Protein AF-A0A536ETN9-F1 (afdb_monomer_lite)

Radius of gyration: 17.18 Å; chains: 1; bounding box: 32×39×36 Å

Sequence (98 aa):
MADVDPGSTPGLKGGDKKALRETKKHRDELFELHERLYAERKRSLLVVLQAMDTGGKDGTVTHVVRNFNPQGVLITPFKAPTPEERRHGFLWRIRRRL

Foldseek 3Di:
DVVDDPPDDPPDPDDDVVVVVVVVVVLVVVAVVLVVVQVVPPDDDDDDDDDDVVRCRVVVCVVNCVSYDVVSDDDDDDDDDDPVCVVDDVCPVVVVRD

Secondary structure (DSSP, 8-state):
-TTS-TT--TT--SHHHHHHHHHHHHHHHHHHHHHHHHHH-S----------TTSSHHHHHHHHHTTS-GGG-------SPPTTGGGS-TTHHHHTT-

pLDDT: mean 88.1, std 5.4, range [61.31, 95.88]

Structure (mmCIF, N/CA/C/O backbone):
data_AF-A0A536ETN9-F1
#
_entry.id   AF-A0A536ETN9-F1
#
loop_
_atom_site.group_PDB
_atom_site.id
_atom_site.type_symbol
_atom_site.label_atom_id
_atom_site.label_alt_id
_atom_site.label_comp_id
_atom_site.label_asym_id
_atom_site.label_entity_id
_atom_site.label_seq_id
_atom_site.pdbx_PDB_ins_code
_atom_site.Cartn_x
_atom_site.Cartn_y
_atom_site.Cartn_z
_atom_site.occupancy
_atom_site.B_iso_or_equiv
_atom_site.auth_seq_id
_atom_site.auth_comp_id
_atom_site.auth_asym_id
_atom_site.auth_atom_id
_atom_site.pdbx_PDB_model_num
ATOM 1 N N . MET A 1 1 ? -8.857 10.650 -17.725 1.00 61.31 1 MET A N 1
ATOM 2 C CA . MET A 1 1 ? -8.104 11.209 -16.576 1.00 61.31 1 MET A CA 1
ATOM 3 C C . MET A 1 1 ? -8.378 12.695 -16.353 1.00 61.31 1 MET A C 1
ATOM 5 O O . MET A 1 1 ? -8.118 13.142 -15.251 1.00 61.31 1 MET A O 1
ATOM 9 N N . ALA A 1 2 ? -8.923 13.444 -17.325 1.00 74.12 2 ALA A N 1
ATOM 10 C CA . ALA A 1 2 ? -9.251 14.864 -17.144 1.00 74.12 2 ALA A CA 1
ATOM 11 C C . ALA A 1 2 ? -10.368 15.130 -16.110 1.00 74.12 2 ALA A C 1
ATOM 13 O O . ALA A 1 2 ? -10.464 16.235 -15.596 1.00 74.12 2 ALA A O 1
ATOM 14 N N . ASP A 1 3 ? -11.173 14.117 -15.777 1.00 87.38 3 ASP A N 1
ATOM 15 C CA . ASP A 1 3 ? -12.325 14.255 -14.872 1.00 87.38 3 ASP A CA 1
ATOM 16 C C . ASP A 1 3 ? -11.958 14.222 -13.378 1.00 87.38 3 ASP A C 1
ATOM 18 O O . ASP A 1 3 ? -12.827 14.382 -12.524 1.00 87.38 3 ASP A O 1
ATOM 22 N N . VAL A 1 4 ? -10.687 13.977 -13.043 1.00 85.88 4 VAL A N 1
ATOM 23 C CA . VAL A 1 4 ? -10.214 13.893 -11.656 1.00 85.88 4 VAL A CA 1
ATOM 24 C C . VAL A 1 4 ? -9.204 15.003 -11.412 1.00 85.88 4 VAL A C 1
ATOM 26 O O . VAL A 1 4 ? -8.097 14.964 -11.943 1.00 85.88 4 VAL A O 1
ATOM 29 N N . ASP A 1 5 ? -9.588 15.971 -10.585 1.00 89.50 5 ASP A N 1
ATOM 30 C CA . ASP A 1 5 ? -8.708 17.045 -10.128 1.00 89.50 5 ASP A CA 1
ATOM 31 C C . ASP A 1 5 ? -7.738 16.528 -9.041 1.00 89.50 5 ASP A C 1
ATOM 33 O O . ASP A 1 5 ? -8.200 16.142 -7.959 1.00 89.50 5 ASP A O 1
ATOM 37 N N . PRO A 1 6 ? -6.408 16.540 -9.266 1.00 86.62 6 PRO A N 1
ATOM 38 C CA . PRO A 1 6 ? -5.419 16.134 -8.265 1.00 86.62 6 PRO A CA 1
ATOM 39 C C . PRO A 1 6 ? -5.389 17.013 -7.006 1.00 86.62 6 PRO A C 1
ATOM 41 O O . PRO A 1 6 ? -4.890 16.563 -5.975 1.00 86.62 6 PRO A O 1
ATOM 44 N N . GLY A 1 7 ? -5.886 18.254 -7.078 1.00 86.94 7 GLY A N 1
ATOM 45 C CA . GLY A 1 7 ? -5.994 19.162 -5.932 1.00 86.94 7 GLY A CA 1
ATOM 46 C C . GLY A 1 7 ? -7.241 18.931 -5.074 1.00 86.94 7 GLY A C 1
ATOM 47 O O . GLY A 1 7 ? -7.362 19.494 -3.983 1.00 86.94 7 GLY A O 1
ATOM 48 N N . SER A 1 8 ? -8.173 18.102 -5.545 1.00 88.94 8 SER A N 1
ATOM 49 C CA . SER A 1 8 ? -9.416 17.829 -4.833 1.00 88.94 8 SER A CA 1
ATOM 50 C C . SER A 1 8 ? -9.201 16.918 -3.618 1.00 88.94 8 SER A C 1
ATOM 52 O O . SER A 1 8 ? -8.30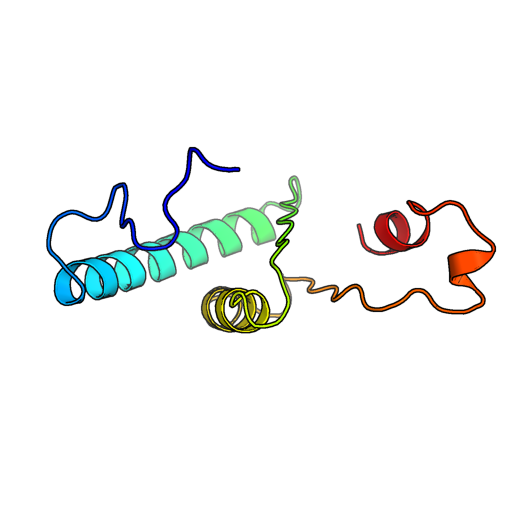6 16.076 -3.572 1.00 88.94 8 SER A O 1
ATOM 54 N N . THR A 1 9 ? -10.064 17.066 -2.610 1.00 87.44 9 THR A N 1
ATOM 55 C CA . THR A 1 9 ? -10.065 16.243 -1.385 1.00 87.44 9 THR A CA 1
ATOM 56 C C . THR A 1 9 ? -11.412 15.527 -1.190 1.00 87.44 9 THR A C 1
ATOM 58 O O . THR A 1 9 ? -12.085 15.695 -0.167 1.00 87.44 9 THR A O 1
ATOM 61 N N . PRO A 1 10 ? -11.871 14.736 -2.179 1.00 85.69 10 PRO A N 1
ATOM 62 C CA . PRO A 1 10 ? -13.186 14.108 -2.140 1.00 85.69 10 PRO A CA 1
ATOM 63 C C . PRO A 1 10 ? -13.327 13.193 -0.917 1.00 85.69 10 PRO A C 1
ATOM 65 O O . PRO A 1 10 ? -12.424 12.441 -0.563 1.00 85.69 10 PRO A O 1
ATOM 68 N N . GLY A 1 11 ? -14.473 13.278 -0.238 1.00 84.69 11 GLY A N 1
ATOM 69 C CA . GLY A 1 11 ? -14.757 12.504 0.978 1.00 84.69 11 GLY A CA 1
ATOM 70 C C . GLY A 1 11 ? -14.125 13.050 2.267 1.00 84.69 11 GLY A C 1
ATOM 71 O O . GLY A 1 11 ? -14.579 12.695 3.357 1.00 84.69 11 GLY A O 1
ATOM 72 N N . LEU A 1 12 ? -13.160 13.973 2.191 1.00 82.31 12 LEU A N 1
ATOM 73 C CA . LEU A 1 12 ? -12.537 14.586 3.367 1.00 82.31 12 LEU A CA 1
ATOM 74 C C . LEU A 1 12 ? -13.286 15.857 3.789 1.00 82.31 12 LEU A C 1
ATOM 76 O O . LEU A 1 12 ? -13.027 16.961 3.321 1.00 82.31 12 LEU A O 1
ATOM 80 N N . LYS A 1 13 ? -14.219 15.720 4.736 1.00 78.69 13 LYS A N 1
ATOM 81 C CA . LYS A 1 13 ? -14.913 16.870 5.348 1.00 78.69 13 LYS A CA 1
ATOM 82 C C . LYS A 1 13 ? -14.180 17.335 6.607 1.00 78.69 13 LYS A C 1
ATOM 84 O O . LYS A 1 13 ? -14.183 16.596 7.593 1.00 78.69 13 LYS A O 1
ATOM 89 N N . GLY A 1 14 ? -13.672 18.571 6.632 1.00 77.94 14 GLY A N 1
ATOM 90 C CA . GLY A 1 14 ? -13.185 19.239 7.855 1.00 77.94 14 GLY A CA 1
ATOM 91 C C . GLY A 1 14 ? -11.672 19.470 7.963 1.00 77.94 14 GLY A C 1
ATOM 92 O O . GLY A 1 14 ? -11.174 19.613 9.080 1.00 77.94 14 GLY A O 1
ATOM 93 N N . GLY A 1 15 ? -10.967 19.513 6.829 1.00 85.38 15 GLY A N 1
ATOM 94 C CA . GLY A 1 15 ? -9.562 19.924 6.738 1.00 85.38 15 GLY A CA 1
ATOM 95 C C . GLY A 1 15 ? -8.554 18.969 7.387 1.00 85.38 15 GLY A C 1
ATOM 96 O O . GLY A 1 15 ? -8.904 17.931 7.960 1.00 85.38 15 GLY A O 1
ATOM 97 N N . ASP A 1 16 ? -7.280 19.350 7.318 1.00 85.44 16 ASP A N 1
ATOM 98 C CA . ASP A 1 16 ? -6.133 18.486 7.631 1.00 85.44 16 ASP A CA 1
ATOM 99 C C . ASP A 1 16 ? -6.161 17.920 9.052 1.00 85.44 16 ASP A C 1
ATOM 101 O O . ASP A 1 16 ? -5.922 16.732 9.265 1.00 85.44 16 ASP A O 1
ATOM 105 N N . LYS A 1 17 ? -6.525 18.741 10.047 1.00 86.56 17 LYS A N 1
ATOM 106 C CA . LYS A 1 17 ? -6.592 18.302 11.453 1.00 86.56 17 LYS A CA 1
ATOM 107 C C . LYS A 1 17 ? -7.561 17.135 11.644 1.00 86.56 17 LYS A C 1
ATOM 109 O O . LYS A 1 17 ? -7.263 16.198 12.387 1.00 86.56 17 LYS A O 1
ATOM 114 N N . LYS A 1 18 ? -8.723 17.178 10.985 1.00 87.88 18 LYS A N 1
ATOM 115 C CA . LYS A 1 18 ? -9.700 16.088 11.063 1.00 87.88 18 LYS A CA 1
ATOM 116 C C . LYS A 1 18 ? -9.228 14.880 10.262 1.00 87.88 18 LYS A C 1
ATOM 118 O O . LYS A 1 18 ? -9.328 13.770 10.777 1.00 87.88 18 LYS A O 1
ATOM 123 N N . ALA A 1 19 ? -8.660 15.085 9.075 1.00 88.12 19 ALA A N 1
ATOM 124 C CA . ALA A 1 19 ? -8.112 14.002 8.259 1.00 88.12 19 ALA A CA 1
ATOM 125 C C . ALA A 1 19 ? -7.025 13.203 9.006 1.00 88.12 19 ALA A C 1
ATOM 127 O O . ALA A 1 19 ? -7.055 11.971 9.014 1.00 88.12 19 ALA A O 1
ATOM 128 N N . LEU A 1 20 ? -6.119 13.886 9.713 1.00 87.06 20 LEU A N 1
ATOM 129 C CA . LEU A 1 20 ? -5.081 13.252 10.533 1.00 87.06 20 LEU A CA 1
ATOM 130 C C . LEU A 1 20 ? -5.666 12.419 11.680 1.00 87.06 20 LEU A C 1
ATOM 132 O O . LEU A 1 20 ? -5.198 11.311 11.947 1.00 87.06 20 LEU A O 1
ATOM 136 N N . ARG A 1 21 ? -6.715 12.922 12.340 1.00 87.94 21 ARG A N 1
ATOM 137 C CA . ARG A 1 21 ? -7.398 12.188 13.413 1.00 87.94 21 ARG A CA 1
ATOM 138 C C . ARG A 1 21 ? -8.103 10.936 12.895 1.00 87.94 21 ARG A C 1
ATOM 140 O O . ARG A 1 21 ? -7.977 9.885 13.514 1.00 87.94 21 ARG A O 1
ATOM 147 N N . GLU A 1 22 ? -8.826 11.037 11.782 1.00 88.19 22 GLU A N 1
ATOM 148 C CA . GLU A 1 22 ? -9.498 9.877 11.179 1.00 88.19 22 GLU A CA 1
ATOM 149 C C . GLU A 1 22 ? -8.476 8.858 10.659 1.00 88.19 22 GLU A C 1
ATOM 151 O O . GLU A 1 22 ? -8.634 7.664 10.885 1.00 88.19 22 GLU A O 1
ATOM 156 N N . THR A 1 23 ? -7.359 9.318 10.085 1.00 87.38 23 THR A N 1
ATOM 157 C CA . THR A 1 23 ? -6.247 8.439 9.689 1.00 87.38 23 THR A CA 1
ATOM 158 C C . THR A 1 23 ? -5.722 7.635 10.874 1.00 87.38 23 THR A C 1
ATOM 160 O O . THR A 1 23 ? -5.460 6.448 10.723 1.00 87.38 23 THR A O 1
ATOM 163 N N . LYS A 1 24 ? -5.583 8.248 12.059 1.00 87.19 24 LYS A N 1
ATOM 164 C CA . LYS A 1 24 ? -5.150 7.524 13.261 1.00 87.19 24 LYS A CA 1
ATOM 165 C C . LYS A 1 24 ? -6.139 6.419 13.646 1.00 87.19 24 LYS A C 1
ATOM 167 O O . LYS A 1 24 ? -5.704 5.300 13.863 1.00 87.19 24 LYS A O 1
ATOM 172 N N . LYS A 1 25 ? -7.445 6.706 13.658 1.00 88.50 25 LYS A N 1
ATOM 173 C CA . LYS A 1 25 ? -8.476 5.696 13.963 1.00 88.50 25 LYS A CA 1
ATOM 174 C C . LYS A 1 25 ? -8.444 4.525 12.981 1.00 88.50 25 LYS A C 1
ATOM 176 O O . LYS A 1 25 ? -8.435 3.376 13.401 1.00 88.50 25 LYS A O 1
ATOM 181 N N . HIS A 1 26 ? -8.371 4.819 11.682 1.00 89.75 26 HIS A N 1
ATOM 182 C CA . HIS A 1 26 ? -8.319 3.775 10.660 1.00 89.75 26 HIS A CA 1
ATOM 183 C C . HIS A 1 26 ? -7.055 2.918 10.762 1.00 89.75 26 HIS A C 1
ATOM 185 O O . HIS A 1 26 ? -7.091 1.764 10.360 1.00 89.75 26 HIS A O 1
ATOM 191 N N . ARG A 1 27 ? -5.936 3.450 11.278 1.00 88.31 27 ARG A N 1
ATOM 192 C CA . ARG A 1 27 ? -4.719 2.649 11.491 1.00 88.31 27 ARG A CA 1
ATOM 193 C C . ARG A 1 27 ? -4.927 1.563 12.534 1.00 88.31 27 ARG A C 1
ATOM 195 O O . ARG A 1 27 ? -4.513 0.437 12.284 1.00 88.31 27 ARG A O 1
ATOM 202 N N . ASP A 1 28 ? -5.559 1.904 13.652 1.00 88.75 28 ASP A N 1
ATOM 203 C CA . ASP A 1 28 ? -5.815 0.950 14.733 1.00 88.75 28 ASP A CA 1
ATOM 204 C C . ASP A 1 28 ? -6.782 -0.147 14.246 1.00 88.75 28 ASP A C 1
ATOM 206 O O . ASP A 1 28 ? -6.502 -1.335 14.381 1.00 88.75 28 ASP A O 1
ATOM 210 N N . GLU A 1 29 ? -7.851 0.243 13.544 1.00 92.12 29 GLU A N 1
ATOM 211 C CA . GLU A 1 29 ? -8.797 -0.701 12.930 1.00 92.12 29 GLU A CA 1
ATOM 212 C C . GLU A 1 29 ? -8.132 -1.596 11.867 1.00 92.12 29 GLU A C 1
ATOM 214 O O . GLU A 1 29 ? -8.338 -2.811 11.839 1.00 92.12 29 GLU A O 1
ATOM 219 N N . LEU A 1 30 ? -7.294 -1.020 10.996 1.00 91.56 30 LEU A N 1
ATOM 220 C CA . LEU A 1 30 ? -6.546 -1.773 9.988 1.00 91.56 30 LEU A CA 1
ATOM 221 C C . LEU A 1 30 ? -5.624 -2.812 10.629 1.00 91.56 30 LEU A C 1
ATOM 223 O O . LEU A 1 30 ? -5.495 -3.907 10.081 1.00 91.56 30 LEU A O 1
ATOM 227 N N . PHE A 1 31 ? -4.984 -2.482 11.752 1.00 90.75 31 PHE A N 1
ATOM 228 C CA . PHE A 1 31 ? -4.123 -3.415 12.473 1.00 90.75 31 PHE A CA 1
ATOM 229 C C . PHE A 1 31 ? -4.914 -4.623 12.986 1.00 90.75 31 PHE A C 1
ATOM 231 O O . PHE A 1 31 ? -4.546 -5.757 12.684 1.00 90.75 31 PHE A O 1
ATOM 238 N N . GLU A 1 32 ? -6.046 -4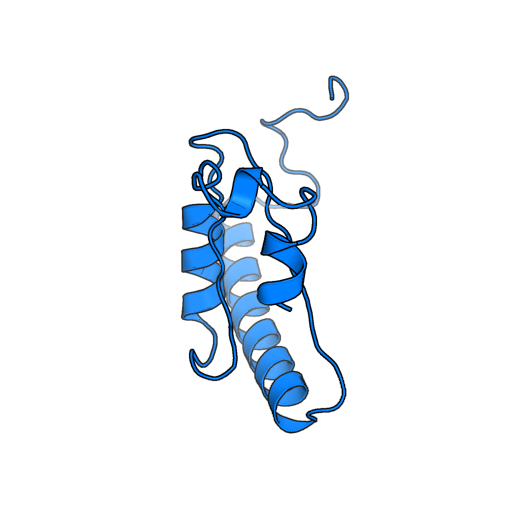.399 13.658 1.00 92.75 32 GLU A N 1
ATOM 239 C CA . GLU A 1 32 ? -6.901 -5.488 14.150 1.00 92.75 32 GLU A CA 1
ATOM 240 C C . GLU A 1 32 ? -7.418 -6.380 13.010 1.00 92.75 32 GLU A C 1
ATOM 242 O O . GLU A 1 32 ? -7.433 -7.612 13.107 1.00 92.75 32 GLU A O 1
ATOM 247 N N . LEU A 1 33 ? -7.826 -5.773 11.891 1.00 93.38 33 LEU A N 1
ATOM 248 C CA . LEU A 1 33 ? -8.266 -6.516 10.709 1.00 93.38 33 LEU A CA 1
ATOM 249 C C . LEU A 1 33 ? -7.126 -7.332 10.087 1.00 93.38 33 LEU A C 1
ATOM 251 O O . LEU A 1 33 ? -7.357 -8.466 9.654 1.00 93.38 33 LEU A O 1
ATOM 255 N N . HIS A 1 34 ? -5.906 -6.788 10.057 1.00 92.50 34 HIS A N 1
ATOM 256 C CA . HIS A 1 34 ? -4.718 -7.494 9.574 1.00 92.50 34 HIS A CA 1
ATOM 257 C C . HIS A 1 34 ? -4.380 -8.698 10.455 1.00 92.50 34 HIS A C 1
ATOM 259 O O . HIS A 1 34 ? -4.177 -9.789 9.919 1.00 92.50 34 HIS A O 1
ATOM 265 N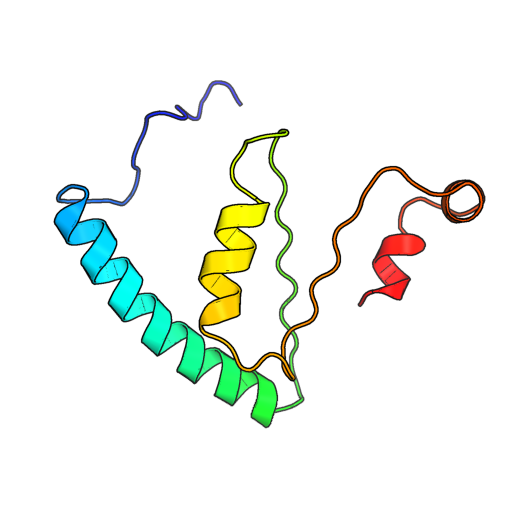 N . GLU A 1 35 ? -4.411 -8.550 11.782 1.00 92.81 35 GLU A N 1
ATOM 266 C CA . GLU A 1 35 ? -4.170 -9.666 12.704 1.00 92.81 35 GLU A CA 1
ATOM 267 C C . GLU A 1 35 ? -5.198 -10.785 12.521 1.00 92.81 35 GLU A C 1
ATOM 269 O O . GLU A 1 35 ? -4.833 -11.961 12.446 1.00 92.81 35 GLU A O 1
ATOM 274 N N . ARG A 1 36 ? -6.481 -10.437 12.360 1.00 94.44 36 ARG A N 1
ATOM 275 C CA . ARG A 1 36 ? -7.547 -11.416 12.096 1.00 94.44 36 ARG A CA 1
ATOM 276 C C . ARG A 1 36 ? -7.349 -12.138 10.765 1.00 94.44 36 ARG A C 1
ATOM 278 O O . ARG A 1 36 ? -7.499 -13.359 10.715 1.00 94.44 36 ARG A O 1
ATOM 285 N N . LEU A 1 37 ? -7.006 -11.407 9.702 1.00 94.12 37 LEU A N 1
ATOM 286 C CA . LEU A 1 37 ? -6.718 -11.986 8.386 1.00 94.12 37 LEU A CA 1
ATOM 287 C C . LEU A 1 37 ? -5.526 -12.951 8.459 1.00 94.12 37 LEU A C 1
ATOM 289 O O . LEU A 1 37 ? -5.589 -14.063 7.932 1.00 94.12 37 LEU A O 1
ATOM 293 N N . TYR A 1 38 ? -4.461 -12.538 9.147 1.00 92.31 38 TYR A N 1
ATOM 294 C CA . TYR A 1 38 ? -3.251 -13.334 9.318 1.00 92.31 38 TYR A CA 1
ATOM 295 C C . TYR A 1 38 ? -3.502 -14.600 10.150 1.00 92.31 38 TYR A C 1
ATOM 297 O O . TYR A 1 38 ? -3.052 -15.686 9.777 1.00 92.31 38 TYR A O 1
ATOM 305 N N . ALA A 1 39 ? -4.260 -14.488 11.244 1.00 93.31 39 ALA A N 1
ATOM 306 C CA . ALA A 1 39 ? -4.606 -15.615 12.107 1.00 93.31 39 ALA A CA 1
ATOM 307 C C . ALA A 1 39 ? -5.528 -16.630 11.414 1.00 93.31 39 ALA A C 1
ATOM 309 O O . ALA A 1 39 ? -5.385 -17.834 11.622 1.00 93.31 39 ALA A O 1
ATOM 310 N N . GLU A 1 40 ? -6.454 -16.167 10.571 1.00 95.75 40 GLU A N 1
ATOM 311 C CA . GLU A 1 40 ? -7.409 -17.041 9.889 1.00 95.75 40 GLU A CA 1
ATOM 312 C C . GLU A 1 40 ? -6.737 -17.992 8.885 1.00 95.75 40 GLU A C 1
ATOM 314 O O . GLU A 1 40 ? -7.194 -19.124 8.726 1.00 95.75 40 GLU A O 1
ATOM 319 N N . ARG A 1 41 ? -5.678 -17.544 8.193 1.00 91.94 41 ARG A N 1
ATOM 320 C CA . ARG A 1 41 ? -4.940 -18.316 7.167 1.00 91.94 41 ARG A CA 1
ATOM 321 C C . ARG A 1 41 ? -5.796 -18.899 6.029 1.00 91.94 41 ARG A C 1
ATOM 323 O O . ARG A 1 41 ? -5.400 -19.873 5.395 1.00 91.94 41 ARG A O 1
ATOM 330 N N . LYS A 1 42 ? -6.960 -18.309 5.744 1.00 95.56 42 LYS A N 1
ATOM 331 C CA . LYS A 1 42 ? -7.863 -18.751 4.657 1.00 95.56 42 LYS A CA 1
ATOM 332 C C . LYS A 1 42 ? -7.908 -17.800 3.470 1.00 95.56 42 LYS A C 1
ATOM 334 O O . LYS A 1 42 ? -8.265 -18.211 2.371 1.00 95.56 42 LYS A O 1
ATOM 339 N N . ARG A 1 43 ? -7.607 -16.523 3.696 1.00 95.06 43 ARG A N 1
ATOM 340 C CA . ARG A 1 43 ? -7.754 -15.444 2.717 1.00 95.06 43 ARG A CA 1
ATOM 341 C C . ARG A 1 43 ? -6.464 -14.642 2.638 1.00 95.06 43 ARG A C 1
ATOM 343 O O . ARG A 1 43 ? -5.713 -14.569 3.606 1.00 95.06 43 ARG A O 1
ATOM 350 N N . SER A 1 44 ? -6.238 -14.020 1.489 1.00 92.31 44 SER A N 1
ATOM 351 C CA . SER A 1 44 ? -5.139 -13.087 1.254 1.00 92.31 44 SER A CA 1
ATOM 352 C C . SER A 1 44 ? -5.669 -11.800 0.625 1.00 92.31 44 SER A C 1
ATOM 354 O O . SER A 1 44 ? -6.723 -11.789 -0.012 1.00 92.31 44 SER A O 1
ATOM 356 N N . LEU A 1 45 ? -4.943 -10.700 0.834 1.00 92.69 45 LEU A N 1
ATOM 357 C CA . LEU A 1 45 ? -5.253 -9.392 0.265 1.00 92.69 45 LEU A CA 1
ATOM 358 C C . LEU A 1 45 ? -4.065 -8.920 -0.575 1.00 92.69 45 LEU A C 1
ATOM 360 O O . LEU A 1 45 ? -2.959 -8.772 -0.059 1.00 92.69 45 LEU A O 1
ATOM 364 N N . LEU A 1 46 ? -4.308 -8.654 -1.859 1.00 93.38 46 LEU A N 1
ATOM 365 C CA . LEU A 1 46 ? -3.334 -8.043 -2.759 1.00 93.38 46 LEU A CA 1
ATOM 366 C C . LEU A 1 46 ? -3.711 -6.581 -2.996 1.00 93.38 46 LEU A C 1
ATOM 368 O O . LEU A 1 46 ? -4.760 -6.292 -3.568 1.00 93.38 46 LEU A O 1
ATOM 372 N N . VAL A 1 47 ? -2.829 -5.666 -2.599 1.00 91.62 47 VAL A N 1
ATOM 373 C CA . VAL A 1 47 ? -2.982 -4.230 -2.859 1.00 91.62 47 VAL A CA 1
ATOM 374 C C . VAL A 1 47 ? -1.988 -3.815 -3.937 1.00 91.62 47 VAL A C 1
ATOM 376 O O . VAL A 1 47 ? -0.780 -3.989 -3.777 1.00 91.62 47 VAL A O 1
ATOM 379 N N . VAL A 1 48 ? -2.492 -3.252 -5.036 1.00 91.50 48 VAL A N 1
ATOM 380 C CA . VAL A 1 48 ? -1.671 -2.755 -6.147 1.00 91.50 48 VAL A CA 1
ATOM 381 C C . VAL A 1 48 ? -1.660 -1.233 -6.115 1.00 91.50 48 VAL A C 1
ATOM 383 O O . VAL A 1 48 ? -2.700 -0.597 -6.254 1.00 91.50 48 VAL A O 1
ATOM 386 N N . LEU A 1 49 ? -0.472 -0.650 -5.957 1.00 90.38 49 LEU A N 1
ATOM 387 C CA . LEU A 1 49 ? -0.272 0.796 -5.990 1.00 90.38 49 LEU A CA 1
ATOM 388 C C . LEU A 1 49 ? 0.424 1.187 -7.295 1.00 90.38 49 LEU A C 1
ATOM 390 O O . LEU A 1 49 ? 1.508 0.689 -7.604 1.00 90.38 49 LEU A O 1
ATOM 394 N N . GLN A 1 50 ? -0.208 2.080 -8.055 1.00 89.12 50 GLN A N 1
ATOM 395 C CA . GLN A 1 50 ? 0.327 2.657 -9.287 1.00 89.12 50 GLN A CA 1
ATOM 396 C C . GLN A 1 50 ? 0.235 4.175 -9.199 1.00 89.12 50 GLN A C 1
ATOM 398 O O . GLN A 1 50 ? -0.837 4.729 -8.975 1.00 89.12 50 GLN A O 1
ATOM 403 N N . ALA A 1 51 ? 1.376 4.830 -9.364 1.00 86.94 51 ALA A N 1
ATOM 404 C CA . ALA A 1 51 ? 1.487 6.276 -9.412 1.00 86.94 51 ALA A CA 1
ATOM 405 C C . ALA A 1 51 ? 2.676 6.643 -10.301 1.00 86.94 51 ALA A C 1
ATOM 407 O O . ALA A 1 51 ? 3.632 5.865 -10.415 1.00 86.94 51 ALA A O 1
ATOM 408 N N . MET A 1 52 ? 2.619 7.840 -10.883 1.00 86.44 52 MET A N 1
ATOM 409 C CA . MET A 1 52 ? 3.781 8.457 -11.521 1.00 86.44 52 MET A CA 1
ATOM 410 C C . MET A 1 52 ? 4.942 8.547 -10.522 1.00 86.44 52 MET A C 1
ATOM 412 O O . MET A 1 52 ? 4.737 8.502 -9.302 1.00 86.44 52 MET A O 1
ATOM 416 N N . ASP A 1 53 ? 6.171 8.671 -11.024 1.00 79.88 53 ASP A N 1
ATOM 417 C CA . ASP A 1 53 ? 7.306 8.976 -10.154 1.00 79.88 53 ASP A CA 1
ATOM 418 C C . ASP A 1 53 ? 7.014 10.249 -9.352 1.00 79.88 53 ASP A C 1
ATOM 420 O O . ASP A 1 53 ? 6.338 11.144 -9.845 1.00 79.88 53 ASP A O 1
ATOM 424 N N . THR A 1 54 ? 7.436 10.248 -8.083 1.00 76.75 54 THR A N 1
ATOM 425 C CA . THR A 1 54 ? 7.074 11.231 -7.037 1.00 76.75 54 THR A CA 1
ATOM 426 C C . THR A 1 54 ? 5.588 11.320 -6.656 1.00 76.75 54 THR A C 1
ATOM 428 O O . THR A 1 54 ? 5.248 12.045 -5.726 1.00 76.75 54 THR A O 1
ATOM 431 N N . GLY A 1 55 ? 4.708 10.487 -7.221 1.00 78.94 55 GLY A N 1
ATOM 432 C CA . GLY A 1 55 ? 3.279 10.415 -6.880 1.00 78.94 55 GLY A CA 1
ATOM 433 C C . GLY A 1 55 ? 2.945 9.784 -5.517 1.00 78.94 55 GLY A C 1
ATOM 434 O O . GLY A 1 55 ? 1.815 9.364 -5.295 1.00 78.94 55 GLY A O 1
ATOM 435 N N . GLY A 1 56 ? 3.919 9.659 -4.611 1.00 81.56 56 GLY A N 1
ATOM 436 C CA . GLY A 1 56 ? 3.681 9.278 -3.213 1.00 81.56 56 GLY A CA 1
ATOM 437 C C . GLY A 1 56 ? 3.563 7.779 -2.904 1.00 81.56 56 GLY A C 1
ATOM 438 O O . GLY A 1 56 ? 3.403 7.437 -1.734 1.00 81.56 56 GLY A O 1
ATOM 439 N N . LYS A 1 57 ? 3.708 6.875 -3.888 1.00 87.25 57 LYS A N 1
ATOM 440 C CA . LYS A 1 57 ? 3.561 5.412 -3.690 1.00 87.25 57 LYS A CA 1
ATOM 441 C C . LYS A 1 57 ? 4.404 4.864 -2.528 1.00 87.25 57 LYS A C 1
ATOM 443 O O . LYS A 1 57 ? 3.885 4.153 -1.671 1.00 87.25 57 LYS A O 1
ATOM 448 N N . ASP A 1 58 ? 5.676 5.254 -2.456 1.00 83.06 58 ASP A N 1
ATOM 449 C CA . ASP A 1 58 ? 6.616 4.756 -1.444 1.00 83.06 58 ASP A CA 1
ATOM 450 C C . ASP A 1 58 ? 6.278 5.286 -0.042 1.00 83.06 58 ASP A C 1
ATOM 452 O O . ASP A 1 58 ? 6.395 4.567 0.956 1.00 83.06 58 ASP A O 1
ATOM 456 N N . GLY A 1 59 ? 5.795 6.531 0.033 1.00 84.25 59 GLY A N 1
ATOM 457 C CA . GLY A 1 59 ? 5.316 7.145 1.268 1.00 84.25 59 GLY A CA 1
ATOM 458 C C . GLY A 1 59 ? 4.064 6.445 1.791 1.00 84.25 59 GLY A C 1
ATOM 459 O O . GLY A 1 59 ? 4.016 6.075 2.965 1.00 84.25 59 GLY A O 1
ATOM 460 N N . THR A 1 60 ? 3.088 6.180 0.919 1.00 84.81 60 THR A N 1
ATOM 461 C CA . THR A 1 60 ? 1.861 5.454 1.277 1.00 84.81 60 THR A CA 1
ATOM 462 C C . THR A 1 60 ? 2.167 4.050 1.792 1.00 84.81 60 THR A C 1
ATOM 464 O O . THR A 1 60 ? 1.680 3.685 2.862 1.00 84.81 60 THR A O 1
ATOM 467 N N . VAL A 1 61 ? 3.022 3.287 1.097 1.00 84.88 61 VAL A N 1
ATOM 468 C CA . VAL A 1 61 ? 3.451 1.952 1.558 1.00 84.88 61 VAL A CA 1
ATOM 469 C C . VAL A 1 61 ? 4.092 2.050 2.937 1.00 84.88 61 VAL A C 1
ATOM 471 O O . VAL A 1 61 ? 3.679 1.352 3.860 1.00 84.88 61 VAL A O 1
ATOM 474 N N . THR A 1 62 ? 5.056 2.955 3.105 1.00 84.31 62 THR A N 1
ATOM 475 C CA . THR A 1 62 ? 5.782 3.115 4.370 1.00 84.31 62 THR A CA 1
ATOM 476 C C . THR A 1 62 ? 4.844 3.465 5.525 1.00 84.31 62 THR A C 1
ATOM 478 O O . THR A 1 62 ? 4.957 2.898 6.611 1.00 84.31 62 THR A O 1
ATOM 481 N N . HIS A 1 63 ? 3.899 4.381 5.310 1.00 83.38 63 HIS A N 1
ATOM 482 C CA . HIS A 1 63 ? 2.966 4.810 6.350 1.00 83.38 63 HIS A CA 1
ATOM 483 C C . HIS A 1 63 ? 1.968 3.731 6.761 1.00 83.38 63 HIS A C 1
ATOM 485 O O . HIS A 1 63 ? 1.618 3.673 7.941 1.00 83.38 63 HIS A O 1
ATOM 491 N N . VAL A 1 64 ? 1.510 2.906 5.819 1.00 83.12 64 VAL A N 1
ATOM 492 C CA . VAL A 1 64 ? 0.548 1.832 6.090 1.00 83.12 64 VAL A CA 1
ATOM 493 C C . VAL A 1 64 ? 1.245 0.641 6.747 1.00 83.12 64 VAL A C 1
ATOM 495 O O . VAL A 1 64 ? 0.828 0.210 7.819 1.00 83.12 64 VAL A O 1
ATOM 498 N N . VAL A 1 65 ? 2.354 0.173 6.166 1.00 83.31 65 VAL A N 1
ATOM 499 C CA . VAL A 1 65 ? 3.095 -1.016 6.626 1.00 83.31 65 VAL A CA 1
ATOM 500 C C . VAL A 1 65 ? 3.645 -0.847 8.036 1.00 83.31 65 VAL A C 1
ATOM 502 O O . VAL A 1 65 ? 3.678 -1.813 8.788 1.00 83.31 65 VAL A O 1
ATOM 505 N N . ARG A 1 66 ? 4.044 0.371 8.429 1.00 82.19 66 ARG A N 1
ATOM 506 C CA . ARG A 1 66 ? 4.527 0.647 9.794 1.00 82.19 66 ARG A CA 1
ATOM 507 C C . ARG A 1 66 ? 3.529 0.277 10.893 1.00 82.19 66 ARG A C 1
ATOM 509 O O . ARG A 1 66 ? 3.955 0.130 12.030 1.00 82.19 66 ARG A O 1
ATOM 516 N N . ASN A 1 67 ? 2.242 0.153 10.571 1.00 81.25 67 ASN A N 1
ATOM 517 C CA . ASN A 1 67 ? 1.222 -0.235 11.542 1.00 81.25 67 ASN A CA 1
ATOM 518 C C . ASN A 1 67 ? 0.911 -1.735 11.510 1.00 81.25 67 ASN A C 1
ATOM 520 O O . ASN A 1 67 ? -0.003 -2.135 12.206 1.00 81.25 67 ASN A O 1
ATOM 524 N N . PHE A 1 68 ? 1.604 -2.556 10.714 1.00 86.38 68 PHE A N 1
ATOM 525 C CA . PHE A 1 68 ? 1.354 -3.997 10.615 1.00 86.38 68 PHE A CA 1
ATOM 526 C C . PHE A 1 68 ? 2.501 -4.821 11.188 1.00 86.38 68 PHE A C 1
ATOM 528 O O . PHE A 1 68 ? 3.651 -4.380 11.221 1.00 86.38 68 PHE A O 1
ATOM 535 N N . ASN A 1 69 ? 2.201 -6.066 11.574 1.00 82.94 69 ASN A N 1
ATOM 536 C CA . ASN A 1 69 ? 3.249 -7.036 11.862 1.00 82.94 69 ASN A CA 1
ATOM 537 C C . ASN A 1 69 ? 4.010 -7.345 10.553 1.00 82.94 69 ASN A C 1
ATOM 539 O O . ASN A 1 69 ? 3.398 -7.862 9.610 1.00 82.94 69 ASN A O 1
ATOM 543 N N . PRO A 1 70 ? 5.330 -7.080 10.474 1.00 82.56 70 PRO A N 1
ATOM 544 C CA . PRO A 1 70 ? 6.112 -7.289 9.255 1.00 82.56 70 PRO A CA 1
ATOM 545 C C . PRO A 1 70 ?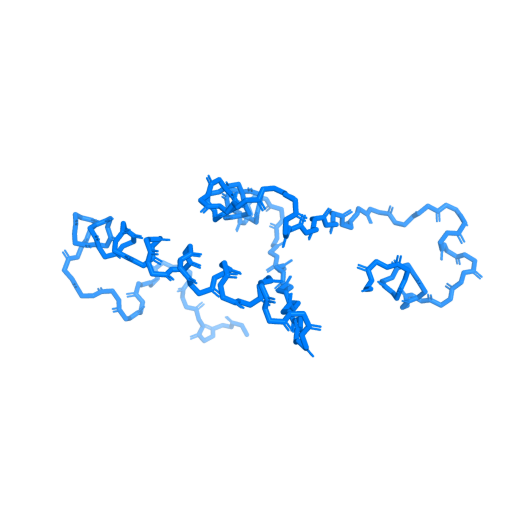 6.125 -8.749 8.785 1.00 82.56 70 PRO A C 1
ATOM 547 O O . PRO A 1 70 ? 6.342 -9.002 7.605 1.00 82.56 70 PRO A O 1
ATOM 550 N N . GLN A 1 71 ? 5.857 -9.714 9.669 1.00 84.31 71 GLN A N 1
ATOM 551 C CA . GLN A 1 71 ? 5.760 -11.130 9.301 1.00 84.31 71 GLN A CA 1
ATOM 552 C C . GLN A 1 71 ? 4.512 -11.450 8.464 1.00 84.31 71 GLN A C 1
ATOM 554 O O . GLN A 1 71 ? 4.494 -12.452 7.754 1.00 84.31 71 GLN A O 1
ATOM 559 N N . GLY A 1 72 ? 3.473 -10.613 8.539 1.00 84.81 72 GLY A N 1
ATOM 560 C CA . GLY A 1 72 ? 2.207 -10.809 7.832 1.00 84.81 72 GLY A CA 1
ATOM 561 C C . GLY A 1 72 ? 2.050 -9.961 6.571 1.00 84.81 72 GLY A C 1
ATOM 562 O O . GLY A 1 72 ? 0.938 -9.871 6.051 1.00 84.81 72 GLY A O 1
ATOM 563 N N . VAL A 1 73 ? 3.112 -9.297 6.101 1.00 90.44 73 VAL A N 1
ATOM 564 C CA . VAL A 1 73 ? 3.054 -8.384 4.951 1.00 90.44 73 VAL A CA 1
ATOM 565 C C . VAL A 1 73 ? 4.199 -8.661 3.984 1.00 90.44 73 VAL A C 1
ATOM 567 O O . VAL A 1 73 ? 5.364 -8.690 4.366 1.00 90.44 73 VAL A O 1
ATOM 570 N N . LEU A 1 74 ? 3.868 -8.797 2.699 1.00 90.25 74 LEU A N 1
ATOM 571 C CA . LEU A 1 74 ? 4.837 -8.925 1.613 1.00 90.25 74 LEU A CA 1
ATOM 572 C C . LEU A 1 74 ? 4.797 -7.672 0.740 1.00 90.25 74 LEU A C 1
ATOM 574 O O . LEU A 1 74 ? 3.755 -7.315 0.194 1.00 90.25 74 LEU A O 1
ATOM 578 N N . ILE A 1 75 ? 5.946 -7.016 0.582 1.00 90.00 75 ILE A N 1
ATOM 579 C CA . ILE A 1 75 ? 6.089 -5.827 -0.264 1.00 90.00 75 ILE A CA 1
ATOM 580 C C . ILE A 1 75 ? 6.981 -6.186 -1.442 1.00 90.00 75 ILE A C 1
ATOM 582 O O . ILE A 1 75 ? 8.140 -6.561 -1.270 1.00 90.00 75 ILE A O 1
ATOM 586 N N . THR A 1 76 ? 6.446 -6.034 -2.651 1.00 90.88 76 THR A N 1
ATOM 587 C CA . THR A 1 76 ? 7.193 -6.285 -3.883 1.00 90.88 76 THR A CA 1
ATOM 588 C C . THR A 1 76 ? 7.244 -5.018 -4.735 1.00 90.88 76 THR A C 1
ATOM 590 O O . THR A 1 76 ? 6.278 -4.713 -5.435 1.00 90.88 76 THR A O 1
ATOM 593 N N . PRO A 1 77 ? 8.364 -4.275 -4.720 1.00 88.19 77 PRO A N 1
ATOM 594 C CA . PRO A 1 77 ? 8.566 -3.167 -5.641 1.00 88.19 77 PRO A CA 1
ATOM 595 C C . PRO A 1 77 ? 8.940 -3.698 -7.032 1.00 88.19 77 PRO A C 1
ATOM 597 O O . PRO A 1 77 ? 9.962 -4.363 -7.203 1.00 88.19 77 PRO A O 1
ATOM 600 N N . PHE A 1 78 ? 8.141 -3.374 -8.048 1.00 88.50 78 PHE A N 1
ATOM 601 C CA . PHE A 1 78 ? 8.466 -3.684 -9.441 1.00 88.50 78 PHE A 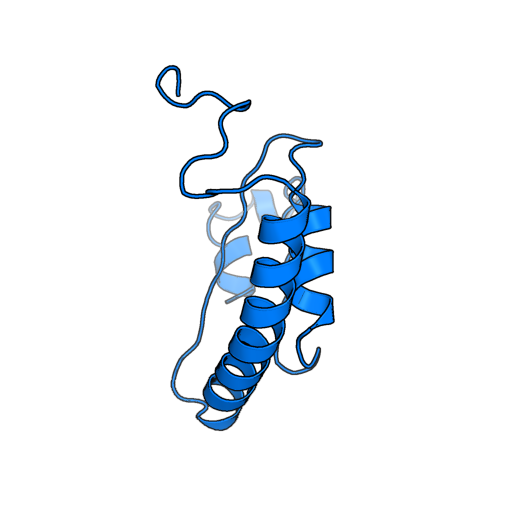CA 1
ATOM 602 C C . PHE A 1 78 ? 9.199 -2.507 -10.091 1.00 88.50 78 PHE A C 1
ATOM 604 O O . PHE A 1 78 ? 8.598 -1.476 -10.383 1.00 88.50 78 PHE A O 1
ATOM 611 N N . LYS A 1 79 ? 10.503 -2.674 -10.336 1.00 86.56 79 LYS A N 1
ATOM 612 C CA . LYS A 1 79 ? 11.322 -1.737 -11.125 1.00 86.56 79 LYS A CA 1
ATOM 613 C C . LYS A 1 79 ? 11.348 -2.149 -12.605 1.00 86.56 79 LYS A C 1
ATOM 615 O O . LYS A 1 79 ? 10.575 -3.017 -13.033 1.00 86.56 79 LYS A O 1
ATOM 620 N N . ALA A 1 80 ? 12.228 -1.516 -13.382 1.00 89.38 80 ALA A N 1
ATOM 621 C CA . ALA A 1 80 ? 12.521 -1.913 -14.754 1.00 89.38 80 ALA A CA 1
ATOM 622 C C . ALA A 1 80 ? 12.830 -3.426 -14.826 1.00 89.38 80 ALA A C 1
ATOM 624 O O . ALA A 1 80 ? 13.596 -3.910 -13.987 1.00 89.38 80 ALA A O 1
ATOM 625 N N . PRO A 1 81 ? 12.242 -4.175 -15.782 1.00 91.12 81 PRO A N 1
ATOM 626 C CA . PRO A 1 81 ? 12.433 -5.617 -15.853 1.00 91.12 81 PRO A CA 1
ATOM 627 C C . PRO A 1 81 ? 13.896 -6.004 -16.077 1.00 91.12 81 PRO A C 1
ATOM 629 O O . PRO A 1 81 ? 14.583 -5.362 -16.875 1.00 91.12 81 PRO A O 1
ATOM 632 N N . THR A 1 82 ? 14.366 -7.075 -15.444 1.00 93.38 82 THR A N 1
ATOM 633 C CA . THR A 1 82 ? 15.717 -7.618 -15.675 1.00 93.38 82 THR A CA 1
ATOM 634 C C . THR A 1 82 ? 15.825 -8.297 -17.052 1.00 93.38 82 THR A C 1
ATOM 636 O O . THR A 1 82 ? 14.803 -8.618 -17.666 1.00 93.38 82 THR A O 1
ATOM 639 N N . PRO A 1 83 ? 17.042 -8.563 -17.575 1.00 95.88 83 PRO A N 1
ATOM 640 C CA . PRO A 1 83 ? 17.202 -9.330 -18.812 1.00 95.88 83 PRO A CA 1
ATOM 641 C C . PRO A 1 83 ? 16.529 -10.707 -18.781 1.00 95.88 83 PRO A C 1
ATOM 643 O O . PRO A 1 83 ? 16.095 -11.184 -19.822 1.00 95.88 83 PRO A O 1
ATOM 646 N N . GLU A 1 84 ? 16.440 -11.338 -17.609 1.00 94.94 84 GLU A N 1
ATOM 647 C CA . GLU A 1 84 ? 15.728 -12.603 -17.421 1.00 94.94 84 GLU A CA 1
ATOM 648 C C . GLU A 1 84 ? 14.219 -12.422 -17.515 1.00 94.94 84 GLU A C 1
ATOM 650 O O . GLU A 1 84 ? 13.570 -13.107 -18.299 1.00 94.94 84 GLU A O 1
ATOM 655 N N . GLU A 1 85 ? 13.666 -11.451 -16.790 1.00 93.62 85 GLU A N 1
ATOM 656 C CA . GLU A 1 85 ? 12.229 -11.174 -16.810 1.00 93.62 85 GLU A CA 1
ATOM 657 C C . GLU A 1 85 ? 11.730 -10.839 -18.220 1.00 93.62 85 GLU A C 1
ATOM 659 O O . GLU A 1 85 ? 10.627 -11.239 -18.586 1.00 93.62 85 GLU A O 1
ATOM 664 N N . ARG A 1 86 ? 12.555 -10.167 -19.036 1.00 93.19 86 ARG A N 1
ATOM 665 C CA . ARG A 1 86 ? 12.239 -9.845 -20.439 1.00 93.19 86 ARG A CA 1
ATOM 666 C C . ARG A 1 86 ? 12.154 -11.064 -21.362 1.00 93.19 86 ARG A C 1
ATOM 668 O O . ARG A 1 86 ? 11.591 -10.940 -22.443 1.00 93.19 86 ARG A O 1
ATOM 675 N N . ARG A 1 87 ? 12.701 -12.220 -20.966 1.00 95.56 87 ARG A N 1
ATOM 676 C CA . ARG A 1 87 ? 12.591 -13.478 -21.733 1.00 95.56 87 ARG A CA 1
ATOM 677 C C . ARG A 1 87 ? 11.279 -14.221 -21.477 1.00 95.56 87 ARG A C 1
ATOM 679 O O . ARG A 1 87 ? 10.999 -15.202 -22.158 1.00 95.56 87 ARG A O 1
ATOM 686 N N . HIS A 1 88 ? 10.482 -13.771 -20.512 1.00 94.44 88 HIS A N 1
ATOM 687 C CA . HIS A 1 88 ? 9.191 -14.357 -20.169 1.00 94.44 88 HIS A CA 1
ATOM 688 C C . HIS A 1 88 ? 8.042 -13.393 -20.498 1.00 94.44 88 HIS A C 1
ATOM 690 O O . HIS A 1 88 ? 8.242 -12.199 -20.713 1.00 94.44 88 HIS A O 1
ATOM 696 N N . GLY A 1 89 ? 6.804 -13.899 -20.503 1.00 92.94 89 GLY A N 1
ATOM 697 C CA . GLY A 1 89 ? 5.621 -13.037 -20.579 1.00 92.94 89 GLY A CA 1
ATOM 698 C C . GLY A 1 89 ? 5.534 -12.092 -19.372 1.00 92.94 89 GLY A C 1
ATOM 699 O O . GLY A 1 89 ? 5.910 -12.465 -18.262 1.00 92.94 89 GLY A O 1
ATOM 700 N N . PHE A 1 90 ? 4.996 -10.881 -19.558 1.00 88.81 90 PHE A N 1
ATOM 701 C CA . PHE A 1 90 ? 5.041 -9.808 -18.547 1.00 88.81 90 PHE A CA 1
ATOM 702 C C . PHE A 1 90 ? 4.437 -10.178 -17.174 1.00 88.81 90 PHE A C 1
ATOM 704 O O . PHE A 1 90 ? 4.880 -9.665 -16.146 1.00 88.81 90 PHE A O 1
ATOM 711 N N . LEU A 1 91 ? 3.458 -11.094 -17.132 1.00 93.06 91 LEU A N 1
ATOM 712 C CA . LEU A 1 91 ? 2.839 -11.576 -15.889 1.00 93.06 91 LEU A CA 1
ATOM 713 C C . LEU A 1 91 ? 3.721 -12.540 -15.090 1.00 93.06 91 LEU A C 1
ATOM 715 O O . LEU A 1 91 ? 3.455 -12.760 -13.909 1.00 93.06 91 LEU A O 1
ATOM 719 N N . TRP A 1 92 ? 4.754 -13.123 -15.699 1.00 94.75 92 TRP A N 1
ATOM 720 C CA . TRP A 1 92 ? 5.600 -14.125 -15.052 1.00 94.75 92 TRP A CA 1
ATOM 721 C C . TRP A 1 92 ? 6.224 -13.595 -13.758 1.00 94.75 92 TRP A C 1
ATOM 723 O O . TRP A 1 92 ? 6.097 -14.218 -12.706 1.00 94.75 92 TRP A O 1
ATOM 733 N N . ARG A 1 93 ? 6.805 -12.390 -13.803 1.00 92.44 93 ARG A N 1
ATOM 734 C CA . ARG A 1 93 ? 7.421 -11.762 -12.623 1.00 92.44 93 ARG A CA 1
ATOM 735 C C . ARG A 1 93 ? 6.414 -11.419 -11.521 1.00 92.44 93 ARG A C 1
ATOM 737 O O . ARG A 1 93 ? 6.782 -11.390 -10.353 1.00 92.44 93 ARG A O 1
ATOM 744 N N . ILE A 1 94 ? 5.155 -11.171 -11.893 1.00 92.00 94 ILE A N 1
ATOM 745 C CA . ILE A 1 94 ? 4.077 -10.835 -10.954 1.00 92.00 94 ILE A CA 1
ATOM 746 C C . ILE A 1 94 ? 3.611 -12.101 -10.238 1.00 92.00 94 ILE A C 1
ATOM 748 O O . ILE A 1 94 ? 3.552 -12.126 -9.015 1.00 92.00 94 ILE A O 1
ATOM 752 N N . ARG A 1 95 ? 3.362 -13.181 -10.988 1.00 92.19 95 ARG A N 1
ATOM 753 C CA . ARG A 1 95 ? 2.905 -14.466 -10.432 1.00 92.19 95 ARG A CA 1
ATOM 754 C C . ARG A 1 95 ? 3.894 -15.084 -9.449 1.00 92.19 95 ARG A C 1
ATOM 756 O O . ARG A 1 95 ? 3.469 -15.73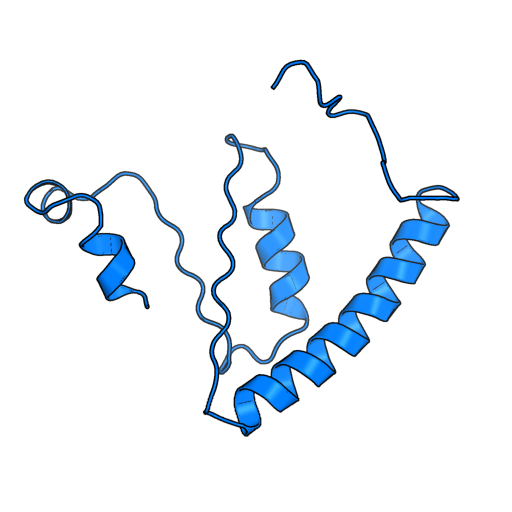8 -8.514 1.00 92.19 95 ARG A O 1
ATOM 763 N N . ARG A 1 96 ? 5.198 -14.851 -9.623 1.00 91.25 96 ARG A N 1
ATOM 764 C CA . ARG A 1 96 ? 6.242 -15.317 -8.690 1.00 91.25 96 ARG A CA 1
ATOM 765 C C . ARG A 1 96 ? 6.208 -14.646 -7.310 1.00 91.25 96 ARG A C 1
ATOM 767 O O . ARG A 1 96 ? 7.026 -14.984 -6.461 1.00 91.25 96 ARG A O 1
ATOM 774 N N . ARG A 1 97 ? 5.358 -13.636 -7.126 1.00 90.12 97 ARG A N 1
ATOM 775 C CA . ARG A 1 97 ? 5.290 -12.784 -5.931 1.00 90.12 97 ARG A CA 1
ATOM 776 C C . ARG A 1 97 ? 3.918 -12.837 -5.250 1.00 90.12 97 ARG A C 1
ATOM 778 O O . ARG A 1 97 ? 3.709 -12.087 -4.300 1.00 90.12 97 ARG A O 1
ATOM 785 N N . LEU A 1 98 ? 3.020 -13.679 -5.766 1.00 83.31 98 LEU A N 1
ATOM 786 C CA . LEU A 1 98 ? 1.729 -14.042 -5.178 1.00 83.31 98 LEU A CA 1
ATOM 787 C C . LEU A 1 98 ? 1.898 -15.312 -4.344 1.00 83.31 98 LEU A C 1
ATOM 789 O O . LEU A 1 98 ? 1.223 -15.394 -3.299 1.00 83.31 98 LEU A O 1
#